Protein AF-A0A497MDD7-F1 (afdb_monomer_lite)

Sequence (106 aa):
PINSVYYPMAPRSPFSYWVGLKAAKKTDYTGEMEKLEDVMAPIMNEKDEKKRFEAGKKAAIYCTEHGLVIPLYQRVQPIILHKNLEYKPWPQGWTRVKDMRWIGPK

Foldseek 3Di:
DPDDPDPCPDDPDDCPDVVVCVVVVNPCPQVCVVVLCVLQVCLVPPPDPVSNVVSVVSSVVVCCVSVVDDDDDDDDDDDDDDPQKDFDDDPVPDPDTPDIDGNDDD

pLDDT: mean 75.47, std 18.57, range [30.47, 93.88]

Structure (mmCIF, N/CA/C/O backbone):
data_AF-A0A497MDD7-F1
#
_entry.id   AF-A0A497MDD7-F1
#
loop_
_atom_site.group_PDB
_atom_site.id
_atom_site.type_symbol
_atom_site.label_atom_id
_atom_site.label_alt_id
_atom_site.label_comp_id
_atom_site.label_asym_id
_atom_site.label_entity_id
_atom_site.label_seq_id
_atom_site.pdbx_PDB_ins_code
_atom_site.Cartn_x
_atom_site.Cartn_y
_atom_site.Cartn_z
_atom_site.occupancy
_atom_site.B_iso_or_equiv
_atom_site.auth_seq_id
_atom_site.auth_comp_id
_atom_site.auth_asym_id
_atom_site.auth_atom_id
_atom_site.pdbx_PDB_model_num
ATOM 1 N N . PRO A 1 1 ? -13.256 -15.779 -17.590 1.00 32.19 1 PRO A N 1
ATOM 2 C CA . PRO A 1 1 ? -14.450 -15.363 -16.812 1.00 32.19 1 PRO A CA 1
ATOM 3 C C . PRO A 1 1 ? -14.032 -14.589 -15.555 1.00 32.19 1 PRO A C 1
ATOM 5 O O . PRO A 1 1 ? -13.192 -15.065 -14.802 1.00 32.19 1 PRO A O 1
ATOM 8 N N . ILE A 1 2 ? -14.583 -13.388 -15.370 1.00 31.53 2 ILE A N 1
ATOM 9 C CA . ILE A 1 2 ? -14.107 -12.343 -14.443 1.00 31.53 2 ILE A CA 1
ATOM 10 C C . ILE A 1 2 ? -14.487 -12.567 -12.959 1.00 31.53 2 ILE A C 1
ATOM 12 O O . ILE A 1 2 ? -14.325 -11.678 -12.136 1.00 31.53 2 ILE A O 1
ATOM 16 N N . ASN A 1 3 ? -14.924 -13.772 -12.574 1.00 30.47 3 ASN A N 1
ATOM 17 C CA . ASN A 1 3 ? -15.468 -14.040 -11.237 1.00 30.47 3 ASN A CA 1
ATOM 18 C C . ASN A 1 3 ? -14.758 -15.186 -10.502 1.00 30.47 3 ASN A C 1
ATOM 20 O O . ASN A 1 3 ? -15.337 -16.246 -10.281 1.00 30.47 3 ASN A O 1
ATOM 24 N N . SER A 1 4 ? -13.532 -14.957 -10.036 1.00 32.34 4 SER A N 1
ATOM 25 C CA . SER A 1 4 ? -13.011 -15.731 -8.905 1.00 32.34 4 SER A CA 1
ATOM 26 C C . SER A 1 4 ? -12.220 -14.829 -7.967 1.00 32.34 4 SER A C 1
ATOM 28 O O . SER A 1 4 ? -11.024 -14.608 -8.146 1.00 32.34 4 SER A O 1
ATOM 30 N N . VAL A 1 5 ? -12.897 -14.328 -6.933 1.00 34.66 5 VAL A N 1
ATOM 31 C CA . VAL A 1 5 ? -12.246 -13.819 -5.721 1.00 34.66 5 VAL A CA 1
ATOM 32 C C . VAL A 1 5 ? -11.696 -15.042 -4.983 1.00 34.66 5 VAL A C 1
ATOM 34 O O . VA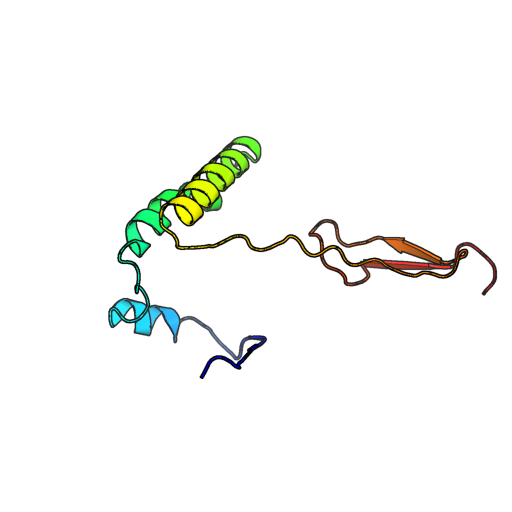L A 1 5 ? -12.318 -15.571 -4.066 1.00 34.66 5 VAL A O 1
ATOM 37 N N . TYR A 1 6 ? -10.571 -15.575 -5.458 1.00 35.59 6 TYR A N 1
ATOM 38 C CA . TYR A 1 6 ? -9.912 -16.704 -4.815 1.00 35.59 6 TYR A CA 1
ATOM 39 C C . TYR A 1 6 ? -9.101 -16.156 -3.644 1.00 35.59 6 TYR A C 1
ATOM 41 O O . TYR A 1 6 ? -8.071 -15.522 -3.845 1.00 35.59 6 TYR A O 1
ATOM 49 N N . TYR A 1 7 ? -9.591 -16.366 -2.423 1.00 35.41 7 TYR A N 1
ATOM 50 C CA . TYR A 1 7 ? -8.799 -16.237 -1.201 1.00 35.41 7 TYR A CA 1
ATOM 51 C C . TYR A 1 7 ? -7.751 -17.363 -1.228 1.00 35.41 7 TYR A C 1
ATOM 53 O O . TYR A 1 7 ? -8.114 -18.518 -0.991 1.00 35.41 7 TYR A O 1
ATOM 61 N N . PRO A 1 8 ? -6.463 -17.101 -1.518 1.00 37.72 8 PRO A N 1
ATOM 62 C CA . PRO A 1 8 ? -5.463 -18.148 -1.537 1.00 37.72 8 PRO A CA 1
ATOM 63 C C . PRO A 1 8 ? -4.983 -18.342 -0.099 1.00 37.72 8 PRO A C 1
ATOM 65 O O . PRO A 1 8 ? -3.932 -17.853 0.306 1.00 37.72 8 PRO A O 1
ATOM 68 N N . MET A 1 9 ? -5.777 -19.049 0.705 1.00 33.41 9 MET A N 1
ATOM 69 C CA . MET A 1 9 ? -5.229 -19.753 1.861 1.00 33.41 9 MET A CA 1
ATOM 70 C C . MET A 1 9 ? -4.418 -20.917 1.290 1.00 33.41 9 MET A C 1
ATOM 72 O O . MET A 1 9 ? -4.970 -21.933 0.877 1.00 33.41 9 MET A O 1
ATOM 76 N N . ALA A 1 10 ? -3.118 -20.673 1.132 1.00 44.22 10 ALA A N 1
ATOM 77 C CA . ALA A 1 10 ? -2.166 -21.536 0.445 1.00 44.22 10 ALA A CA 1
ATOM 78 C C . ALA A 1 10 ? -2.279 -23.024 0.846 1.00 44.22 10 ALA A C 1
ATOM 80 O O . ALA A 1 10 ? -2.247 -23.326 2.042 1.00 44.22 10 ALA A O 1
ATOM 81 N N . PRO A 1 11 ? -2.315 -23.972 -0.115 1.00 40.72 11 PRO A N 1
ATOM 82 C CA . PRO A 1 11 ? -1.962 -25.358 0.148 1.00 40.72 11 PRO A CA 1
ATOM 83 C C . PRO A 1 11 ? -0.445 -25.600 0.001 1.00 40.72 11 PRO A C 1
ATOM 85 O O . PRO A 1 11 ? 0.301 -24.785 -0.538 1.00 40.72 11 PRO A O 1
ATOM 88 N N . ARG A 1 12 ? -0.009 -26.730 0.572 1.00 41.03 12 ARG A N 1
ATOM 89 C CA . ARG A 1 12 ? 1.364 -27.102 0.963 1.00 41.03 12 ARG A CA 1
ATOM 90 C C . ARG A 1 12 ? 2.435 -26.916 -0.134 1.00 41.03 12 ARG A C 1
ATOM 92 O O . ARG A 1 12 ? 2.411 -27.592 -1.151 1.00 41.03 12 ARG A O 1
ATOM 99 N N . SER A 1 13 ? 3.425 -26.087 0.206 1.00 43.34 13 SER A N 1
ATOM 100 C CA . SER A 1 13 ? 4.694 -25.752 -0.468 1.00 43.34 13 SER A CA 1
ATOM 101 C C . SER A 1 13 ? 4.618 -25.089 -1.863 1.00 43.34 13 SER A C 1
ATOM 103 O O . SER A 1 13 ? 4.215 -25.726 -2.833 1.00 43.34 13 SER A O 1
ATOM 105 N N . PRO A 1 14 ? 5.058 -23.822 -2.011 1.00 44.03 14 PRO A N 1
ATOM 106 C CA . PRO A 1 14 ? 4.505 -22.877 -2.981 1.00 44.03 14 PRO A CA 1
ATOM 107 C C . PRO A 1 14 ? 5.490 -22.459 -4.097 1.00 44.03 14 PRO A C 1
ATOM 109 O O . PRO A 1 14 ? 5.241 -21.482 -4.798 1.00 44.03 14 PRO A O 1
ATOM 112 N N . PHE A 1 15 ? 6.599 -23.180 -4.306 1.00 43.09 15 PHE A N 1
ATOM 113 C CA . PHE A 1 15 ? 7.593 -22.874 -5.356 1.00 43.09 15 PHE A CA 1
ATOM 114 C C . PHE A 1 15 ? 7.108 -23.172 -6.798 1.00 43.09 15 PHE A C 1
ATOM 116 O O . PHE A 1 15 ? 7.869 -23.023 -7.748 1.00 43.09 15 PHE A O 1
ATOM 123 N N . SER A 1 16 ? 5.865 -23.627 -6.987 1.00 51.69 16 SER A N 1
ATOM 124 C CA . SER A 1 16 ? 5.474 -24.510 -8.099 1.00 51.69 16 SER A CA 1
ATOM 125 C C . SER A 1 16 ? 4.526 -23.932 -9.156 1.00 51.69 16 SER A C 1
ATOM 127 O O . SER A 1 16 ? 4.423 -24.518 -10.228 1.00 51.69 16 SER A O 1
ATOM 129 N N . TYR A 1 17 ? 3.855 -22.797 -8.933 1.00 50.81 17 TYR A N 1
ATOM 130 C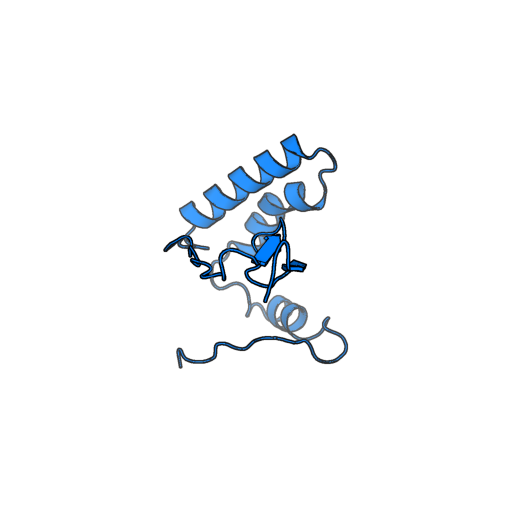 CA . TYR A 1 17 ? 2.946 -22.232 -9.951 1.00 50.81 17 TYR A CA 1
ATOM 131 C C . TYR A 1 17 ? 3.565 -21.039 -10.686 1.00 50.81 17 TYR A C 1
ATOM 133 O O . TYR A 1 17 ? 3.725 -21.057 -11.904 1.00 50.81 17 TYR A O 1
ATOM 141 N N . TRP A 1 18 ? 4.000 -20.020 -9.944 1.00 49.56 18 TRP A N 1
ATOM 142 C CA . TRP A 1 18 ? 4.515 -18.777 -10.526 1.00 49.56 18 TRP A CA 1
ATOM 143 C C . TRP A 1 18 ? 5.903 -18.923 -11.154 1.00 49.56 18 TRP A C 1
ATOM 145 O O . TRP A 1 18 ? 6.160 -18.321 -12.190 1.00 49.56 18 TRP A O 1
ATOM 155 N N . VAL A 1 19 ? 6.771 -19.774 -10.594 1.00 56.34 19 VAL A N 1
ATOM 156 C CA . VAL A 1 19 ? 8.097 -20.069 -11.171 1.00 56.34 19 VAL A CA 1
ATOM 157 C C . VAL A 1 19 ? 7.958 -20.805 -12.506 1.00 56.34 19 VAL A C 1
ATOM 159 O O . VAL A 1 19 ? 8.604 -20.431 -13.482 1.00 56.34 19 VAL A O 1
ATOM 162 N N . GLY A 1 20 ? 7.071 -21.804 -12.579 1.00 59.72 20 GLY A N 1
ATOM 163 C CA . GLY A 1 20 ? 6.796 -22.542 -13.8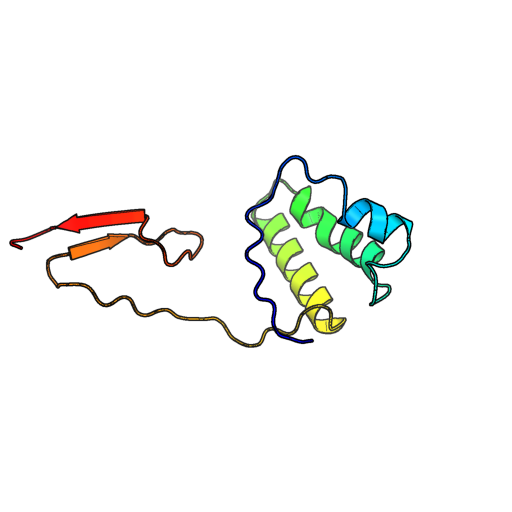16 1.00 59.72 20 GLY A CA 1
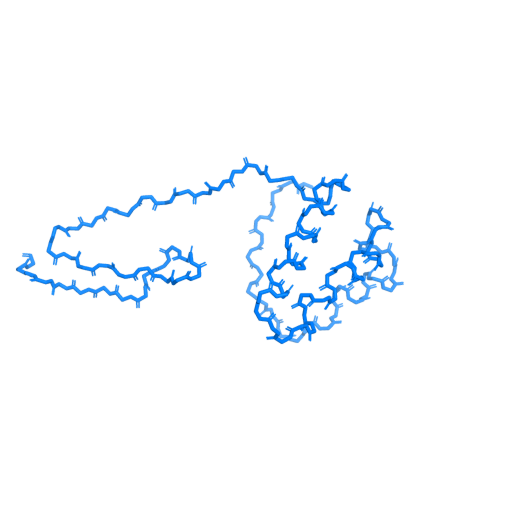ATOM 164 C C . GLY A 1 20 ? 6.171 -21.658 -14.896 1.00 59.72 20 GLY A C 1
ATOM 165 O O . GLY A 1 20 ? 6.553 -21.736 -16.062 1.00 59.72 20 GLY A O 1
ATOM 166 N N . LEU A 1 21 ? 5.263 -20.757 -14.512 1.00 62.00 21 LEU A N 1
ATOM 167 C CA . LEU A 1 21 ? 4.697 -19.788 -15.444 1.00 62.00 21 LEU A CA 1
ATOM 168 C C . LEU A 1 21 ? 5.721 -18.721 -15.881 1.00 62.00 21 LEU A C 1
ATOM 170 O O . LEU A 1 21 ? 5.703 -18.353 -17.055 1.00 62.00 21 LEU A O 1
ATOM 174 N N . LYS A 1 22 ? 6.635 -18.265 -15.005 1.00 64.75 22 LYS A N 1
ATOM 175 C CA . LYS A 1 22 ? 7.742 -17.355 -15.374 1.00 64.75 22 LYS A CA 1
ATOM 176 C C . LYS A 1 22 ? 8.684 -18.031 -16.372 1.00 64.75 22 LYS A C 1
ATOM 178 O O . LYS A 1 22 ? 8.951 -17.470 -17.430 1.00 64.75 22 LYS A O 1
ATOM 183 N N . ALA A 1 23 ? 9.100 -19.272 -16.100 1.00 67.38 23 ALA A N 1
ATOM 184 C CA . ALA A 1 23 ? 9.929 -20.068 -17.012 1.00 67.38 23 ALA A CA 1
ATOM 185 C C . ALA A 1 23 ? 9.253 -20.300 -18.377 1.00 67.38 23 ALA A C 1
ATOM 187 O O . ALA A 1 23 ? 9.915 -20.303 -19.411 1.00 67.38 23 ALA A O 1
ATOM 188 N N . ALA A 1 24 ? 7.925 -20.435 -18.395 1.00 68.88 24 ALA A N 1
ATOM 189 C CA . ALA A 1 24 ? 7.139 -20.564 -19.617 1.00 68.88 24 ALA A CA 1
ATOM 190 C C . ALA A 1 24 ? 6.807 -19.221 -20.304 1.00 68.88 24 ALA A C 1
ATOM 192 O O . ALA A 1 24 ? 6.084 -19.237 -21.299 1.00 68.88 24 ALA A O 1
ATOM 193 N N . LYS A 1 25 ? 7.283 -18.075 -19.784 1.00 66.75 25 LYS A N 1
ATOM 194 C CA . LYS A 1 25 ? 6.929 -16.712 -20.235 1.00 66.75 25 LYS A CA 1
ATOM 195 C C . LYS A 1 25 ? 5.414 -16.439 -20.256 1.00 66.75 25 LYS A C 1
ATOM 197 O O . LYS A 1 25 ? 4.904 -15.767 -21.144 1.00 66.75 25 LYS A O 1
ATOM 202 N N . LYS A 1 26 ? 4.677 -16.980 -19.282 1.00 66.06 26 LYS A N 1
ATOM 203 C CA . LYS A 1 26 ? 3.206 -16.880 -19.164 1.00 66.06 26 LYS A CA 1
ATOM 204 C C . LYS A 1 26 ? 2.727 -15.995 -18.007 1.00 66.06 26 LYS A C 1
ATOM 206 O O . LYS A 1 26 ? 1.528 -15.944 -17.740 1.00 66.06 26 LYS A O 1
ATOM 211 N N . THR A 1 27 ? 3.635 -15.345 -17.281 1.00 67.25 27 THR A N 1
ATOM 212 C CA . THR A 1 27 ? 3.293 -14.424 -16.177 1.00 67.25 27 THR A CA 1
ATOM 213 C C . THR A 1 27 ? 3.445 -12.958 -16.530 1.00 67.25 27 THR A C 1
ATOM 215 O O . THR A 1 27 ? 2.806 -12.131 -15.888 1.00 67.25 27 THR A O 1
ATOM 218 N N . ASP A 1 28 ? 4.303 -12.634 -17.497 1.00 70.19 28 ASP A N 1
ATOM 219 C CA . ASP A 1 28 ? 4.601 -11.254 -17.858 1.00 70.19 28 ASP A CA 1
ATOM 220 C C . ASP A 1 28 ? 3.795 -10.839 -19.091 1.00 70.19 28 ASP A C 1
ATOM 222 O O . ASP A 1 28 ? 4.192 -11.071 -20.230 1.00 70.19 28 ASP A O 1
ATOM 226 N N . TYR A 1 29 ? 2.618 -10.272 -18.838 1.00 72.44 29 TYR A N 1
ATOM 227 C CA . TYR A 1 29 ? 1.729 -9.750 -19.877 1.00 72.44 29 TYR A CA 1
ATOM 228 C C . TYR A 1 29 ? 2.058 -8.299 -20.258 1.00 72.44 29 TYR A C 1
ATOM 230 O O . TYR A 1 29 ? 1.468 -7.782 -21.204 1.00 72.44 29 TYR A O 1
ATOM 238 N N . THR A 1 30 ? 2.957 -7.638 -19.520 1.00 76.81 30 THR A N 1
ATOM 239 C CA . THR A 1 30 ? 3.281 -6.214 -19.691 1.00 76.81 30 THR A CA 1
ATOM 240 C C . THR A 1 30 ? 4.677 -5.994 -20.267 1.00 76.81 30 THR A C 1
ATOM 242 O O . THR A 1 30 ? 4.936 -4.933 -20.824 1.00 76.81 30 THR A O 1
ATOM 245 N N . GLY A 1 31 ? 5.567 -6.986 -20.173 1.00 83.44 31 GLY A N 1
ATOM 246 C CA . GLY A 1 31 ? 6.973 -6.875 -20.564 1.00 83.44 31 GLY A CA 1
ATOM 247 C C . GLY A 1 31 ? 7.814 -6.051 -19.583 1.00 83.44 31 GLY A C 1
ATOM 248 O O . GLY A 1 31 ? 8.964 -5.737 -19.879 1.00 83.44 31 GLY A O 1
ATOM 249 N N . GLU A 1 32 ? 7.245 -5.668 -18.436 1.00 85.31 32 GLU A N 1
ATOM 250 C CA . GLU A 1 32 ? 7.892 -4.801 -17.444 1.00 85.31 32 GLU A CA 1
ATOM 251 C C . GLU A 1 32 ? 8.374 -5.587 -16.216 1.00 85.31 32 GLU A C 1
ATOM 253 O O . GLU A 1 32 ? 8.845 -4.978 -15.260 1.00 85.31 32 GLU A O 1
ATOM 258 N N . MET A 1 33 ? 8.271 -6.926 -16.200 1.00 82.19 33 MET A N 1
ATOM 259 C CA . MET A 1 33 ? 8.588 -7.731 -15.011 1.00 82.19 33 MET A CA 1
ATOM 260 C C . MET A 1 33 ? 10.025 -7.517 -14.513 1.00 82.19 33 MET A C 1
ATOM 262 O O . MET A 1 33 ? 10.217 -7.326 -13.316 1.00 82.19 33 MET A O 1
ATOM 266 N N . GLU A 1 34 ? 11.021 -7.512 -15.402 1.00 86.31 34 GLU A N 1
ATOM 267 C CA . GLU A 1 34 ? 12.432 -7.322 -15.022 1.00 86.31 34 GLU A CA 1
ATOM 268 C C . GLU A 1 34 ? 12.687 -5.913 -14.470 1.00 86.31 34 GLU A C 1
ATOM 270 O O . GLU A 1 34 ? 13.242 -5.756 -13.384 1.00 86.31 34 GLU A O 1
ATOM 275 N N . LYS A 1 35 ? 12.194 -4.874 -15.156 1.00 89.25 35 LYS A N 1
ATOM 276 C CA . LYS A 1 35 ? 12.331 -3.491 -14.675 1.00 89.25 35 LYS A CA 1
ATOM 277 C C 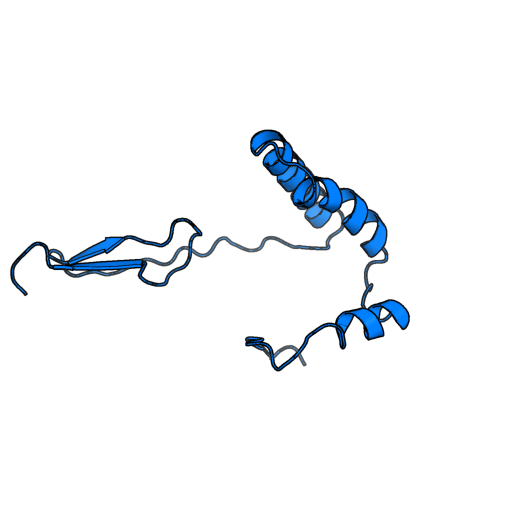. LYS A 1 35 ? 11.584 -3.263 -13.367 1.00 89.25 35 LYS A C 1
ATOM 279 O O . LYS A 1 35 ? 12.053 -2.522 -12.509 1.00 89.25 35 LYS A O 1
ATOM 284 N N . LEU A 1 36 ? 10.424 -3.893 -13.198 1.00 85.81 36 LEU A N 1
ATOM 285 C CA . LEU A 1 36 ? 9.674 -3.822 -11.954 1.00 85.81 36 LEU A CA 1
ATOM 286 C C . LEU A 1 36 ? 10.439 -4.502 -10.813 1.00 85.81 36 LEU A C 1
ATOM 288 O O . LEU A 1 36 ? 10.448 -3.967 -9.706 1.00 85.81 36 LEU A O 1
ATOM 292 N N . GLU A 1 37 ? 11.093 -5.642 -11.063 1.00 88.06 37 GLU A N 1
ATOM 293 C CA . GLU A 1 37 ? 11.985 -6.287 -10.089 1.00 88.06 37 GLU A CA 1
ATOM 294 C C . GLU A 1 37 ? 13.103 -5.325 -9.652 1.00 88.06 37 GLU A C 1
ATOM 296 O O . GLU A 1 37 ? 13.296 -5.140 -8.448 1.00 88.06 37 GLU A O 1
ATOM 301 N N . ASP A 1 38 ? 13.746 -4.625 -10.591 1.00 92.56 38 ASP A N 1
ATOM 302 C CA . ASP A 1 38 ? 14.787 -3.631 -10.294 1.00 92.56 38 ASP A CA 1
ATOM 303 C C . ASP A 1 38 ? 14.258 -2.438 -9.484 1.00 92.56 38 ASP A C 1
ATOM 305 O O . ASP A 1 38 ? 14.871 -2.016 -8.500 1.00 92.56 38 ASP A O 1
ATOM 309 N N . VAL A 1 39 ? 13.094 -1.901 -9.859 1.00 91.75 39 VAL A N 1
ATOM 310 C CA . VAL A 1 39 ? 12.457 -0.765 -9.171 1.00 91.75 39 VAL A CA 1
ATOM 311 C C . VAL A 1 39 ? 11.995 -1.146 -7.759 1.00 91.75 39 VAL A C 1
ATOM 313 O O . VAL A 1 39 ? 12.051 -0.322 -6.843 1.00 91.75 39 VAL A O 1
ATOM 316 N N . MET A 1 40 ? 11.560 -2.391 -7.557 1.00 87.81 40 MET A N 1
ATOM 317 C CA . MET A 1 40 ? 11.095 -2.905 -6.265 1.00 87.81 40 MET A CA 1
ATOM 318 C C . MET A 1 40 ? 12.239 -3.387 -5.363 1.00 87.81 40 MET A C 1
ATOM 320 O O . MET A 1 40 ? 12.074 -3.407 -4.141 1.00 87.81 40 MET A O 1
ATOM 324 N N . ALA A 1 41 ? 13.398 -3.757 -5.917 1.00 90.81 41 ALA A N 1
ATOM 325 C CA . ALA A 1 41 ? 14.525 -4.309 -5.162 1.00 90.81 41 ALA A CA 1
ATOM 326 C C . ALA A 1 41 ? 14.964 -3.449 -3.956 1.00 90.81 41 ALA A C 1
ATOM 328 O O . ALA A 1 41 ? 15.185 -4.018 -2.879 1.00 90.81 41 ALA A O 1
ATOM 329 N N . PRO A 1 42 ? 15.032 -2.102 -4.041 1.00 89.62 42 PRO A N 1
ATOM 330 C CA . PRO A 1 42 ? 15.374 -1.271 -2.891 1.00 89.62 42 PRO A CA 1
ATOM 331 C C . PRO A 1 42 ? 14.358 -1.374 -1.747 1.00 89.62 42 PRO A C 1
ATOM 333 O O . PRO A 1 42 ? 14.730 -1.207 -0.595 1.00 89.62 42 PRO A O 1
ATOM 336 N N . ILE A 1 43 ? 13.090 -1.705 -2.013 1.00 89.12 43 ILE A N 1
ATOM 337 C CA . ILE A 1 43 ? 12.078 -1.869 -0.957 1.00 89.12 43 ILE A CA 1
ATOM 338 C C . ILE A 1 43 ? 12.385 -3.101 -0.096 1.00 89.12 43 ILE A C 1
ATOM 340 O O . ILE A 1 43 ? 12.193 -3.074 1.119 1.00 89.12 43 ILE A O 1
ATOM 344 N N . MET A 1 44 ? 12.864 -4.178 -0.722 1.00 84.88 44 MET A N 1
ATOM 345 C CA . MET A 1 44 ? 13.150 -5.446 -0.043 1.00 84.88 44 MET A CA 1
ATOM 346 C C . MET A 1 44 ? 14.517 -5.450 0.645 1.00 84.88 44 MET A C 1
ATOM 348 O O . MET A 1 44 ? 14.672 -6.072 1.695 1.00 84.88 44 MET A O 1
ATOM 352 N N . ASN A 1 45 ? 15.497 -4.757 0.062 1.00 88.38 45 ASN A N 1
ATOM 353 C CA . ASN A 1 45 ? 16.893 -4.827 0.493 1.00 88.38 45 ASN A CA 1
ATOM 354 C C . ASN A 1 45 ? 17.324 -3.663 1.402 1.00 88.38 45 ASN A C 1
ATOM 356 O O . ASN A 1 45 ? 18.313 -3.795 2.126 1.00 88.38 45 ASN A O 1
ATOM 360 N N . GLU A 1 46 ? 16.610 -2.532 1.391 1.00 89.69 46 GLU A N 1
ATOM 361 C CA . GLU A 1 46 ? 16.941 -1.369 2.221 1.00 89.69 46 GLU A CA 1
ATOM 362 C C . GLU A 1 46 ? 16.521 -1.576 3.685 1.00 89.69 46 GLU A C 1
ATOM 364 O O . GLU A 1 46 ? 15.387 -1.961 3.996 1.00 89.69 46 GLU A O 1
ATOM 369 N N . LYS A 1 47 ? 17.452 -1.291 4.602 1.00 91.12 47 LYS A N 1
ATOM 370 C CA . LYS A 1 47 ? 17.239 -1.417 6.052 1.00 91.12 47 LYS A CA 1
ATOM 371 C C . LYS A 1 47 ? 16.730 -0.119 6.665 1.00 91.12 47 LYS A C 1
ATOM 373 O O . LYS A 1 47 ? 16.009 -0.170 7.660 1.00 91.12 47 LYS A O 1
ATOM 378 N N . ASP A 1 48 ? 17.104 1.022 6.089 1.00 91.06 48 ASP A N 1
ATOM 379 C CA . ASP A 1 48 ? 16.631 2.323 6.549 1.00 91.06 48 ASP A CA 1
ATOM 380 C C . ASP A 1 48 ? 15.161 2.529 6.166 1.00 91.06 48 ASP A C 1
ATOM 382 O O . ASP A 1 48 ? 14.778 2.475 4.997 1.00 91.06 48 ASP A O 1
ATOM 386 N N . GLU A 1 49 ? 14.315 2.775 7.165 1.00 89.69 49 GLU A N 1
ATOM 387 C CA . GLU A 1 49 ? 12.874 2.887 6.955 1.00 89.69 49 GLU A CA 1
ATOM 388 C C . GLU A 1 49 ? 12.498 4.061 6.045 1.00 89.69 49 GLU A C 1
ATOM 390 O O . GLU A 1 49 ? 11.616 3.911 5.197 1.00 89.69 49 GLU A O 1
ATOM 395 N N . LYS A 1 50 ? 13.172 5.211 6.175 1.00 91.88 50 LYS A N 1
ATOM 396 C CA . LYS A 1 50 ? 12.861 6.400 5.373 1.00 91.88 50 LYS A CA 1
ATOM 397 C C . LYS A 1 50 ? 13.221 6.163 3.913 1.00 91.88 50 LYS A C 1
ATOM 399 O O . LYS A 1 50 ? 12.390 6.402 3.039 1.00 91.88 50 LYS A O 1
ATOM 404 N N . LYS A 1 51 ? 14.410 5.617 3.649 1.00 89.69 51 LYS A N 1
ATOM 405 C CA . LYS A 1 51 ? 14.846 5.273 2.288 1.00 89.69 51 LYS A CA 1
ATOM 406 C C . LYS A 1 51 ? 13.972 4.188 1.667 1.00 89.69 51 LYS A C 1
ATOM 408 O O . LYS A 1 51 ? 13.582 4.305 0.507 1.00 89.69 51 LYS A O 1
ATOM 413 N N . ARG A 1 52 ? 13.591 3.171 2.445 1.00 93.00 52 ARG A N 1
ATOM 414 C CA . ARG A 1 52 ? 12.670 2.118 2.000 1.00 93.00 52 ARG A CA 1
ATOM 415 C C . ARG A 1 52 ? 11.293 2.680 1.647 1.00 93.00 52 ARG A C 1
ATOM 417 O O . ARG A 1 52 ? 10.700 2.280 0.648 1.00 93.00 52 ARG A O 1
ATOM 424 N N . PHE A 1 53 ? 10.788 3.629 2.435 1.00 91.31 53 PHE A N 1
ATOM 425 C CA . PHE A 1 53 ? 9.521 4.305 2.162 1.00 91.31 53 PHE A CA 1
ATOM 426 C C . PHE A 1 53 ? 9.586 5.174 0.897 1.00 91.31 53 PHE A C 1
ATOM 428 O O . PHE A 1 53 ? 8.665 5.146 0.079 1.00 91.31 53 PHE A O 1
ATOM 435 N N . GLU A 1 54 ? 10.681 5.907 0.689 1.00 93.38 54 GLU A N 1
ATOM 436 C CA . GLU A 1 54 ? 10.908 6.672 -0.543 1.00 93.38 54 GLU A CA 1
ATOM 437 C C . GLU A 1 54 ? 11.025 5.772 -1.778 1.00 93.38 54 GLU A C 1
ATOM 439 O O . GLU A 1 54 ? 10.437 6.080 -2.815 1.00 93.38 54 GLU A O 1
ATOM 444 N N . ALA A 1 55 ? 11.714 4.634 -1.667 1.00 92.12 55 ALA A N 1
ATOM 445 C CA . ALA A 1 55 ? 11.740 3.617 -2.714 1.00 92.12 55 ALA A CA 1
ATOM 446 C C . ALA A 1 55 ? 10.333 3.080 -3.017 1.00 92.12 55 ALA A C 1
ATOM 448 O O . ALA A 1 55 ? 9.944 2.989 -4.179 1.00 92.12 55 ALA A O 1
ATOM 449 N N . GLY A 1 56 ? 9.533 2.819 -1.977 1.00 93.00 56 GLY A N 1
ATOM 450 C CA . GLY A 1 56 ? 8.135 2.412 -2.112 1.00 93.00 56 GLY A CA 1
ATOM 451 C C . GLY A 1 56 ? 7.293 3.418 -2.895 1.00 93.00 56 GLY A C 1
ATOM 452 O O . GLY A 1 56 ? 6.527 3.029 -3.775 1.00 93.00 56 GLY A O 1
ATOM 453 N N . LYS A 1 57 ? 7.477 4.720 -2.640 1.00 92.81 57 LYS A N 1
ATOM 454 C CA . LYS A 1 57 ? 6.812 5.781 -3.413 1.00 92.81 57 LYS A CA 1
ATOM 455 C C . LYS A 1 57 ? 7.215 5.759 -4.884 1.00 92.81 57 LYS A C 1
ATOM 457 O O . LYS A 1 57 ? 6.342 5.844 -5.742 1.00 92.81 57 LYS A O 1
ATOM 462 N N . LYS A 1 58 ? 8.512 5.629 -5.179 1.00 93.88 58 LYS A N 1
ATOM 463 C CA . LYS A 1 58 ? 9.014 5.565 -6.562 1.00 93.88 58 LYS A CA 1
ATOM 464 C C . LYS A 1 58 ? 8.437 4.367 -7.312 1.00 93.88 58 LYS A C 1
ATOM 466 O O . LYS A 1 58 ? 7.978 4.524 -8.436 1.00 93.88 58 LYS A O 1
ATOM 471 N N . ALA A 1 59 ? 8.386 3.205 -6.669 1.00 92.56 59 ALA A N 1
ATOM 472 C CA . ALA A 1 59 ? 7.788 2.021 -7.267 1.00 92.56 59 ALA A CA 1
ATOM 473 C C . ALA A 1 59 ? 6.280 2.170 -7.502 1.00 92.56 59 ALA A C 1
ATOM 475 O O . ALA A 1 59 ? 5.786 1.791 -8.558 1.00 92.56 59 ALA A O 1
ATOM 476 N N . ALA A 1 60 ? 5.544 2.768 -6.560 1.00 91.31 60 ALA A N 1
ATOM 477 C CA . ALA A 1 60 ? 4.118 3.036 -6.743 1.00 91.31 60 ALA A CA 1
ATOM 478 C C . ALA A 1 60 ? 3.848 3.986 -7.924 1.00 91.31 60 ALA A C 1
ATOM 480 O O . ALA A 1 60 ? 2.914 3.750 -8.694 1.00 91.31 60 ALA A O 1
ATOM 481 N N . ILE A 1 61 ? 4.679 5.024 -8.091 1.00 92.00 61 ILE A N 1
ATOM 482 C CA . ILE A 1 61 ? 4.622 5.933 -9.245 1.00 92.00 61 ILE A CA 1
ATOM 483 C C . ILE A 1 61 ? 4.870 5.147 -10.536 1.00 92.00 61 ILE A C 1
ATOM 485 O O . ILE A 1 61 ? 4.012 5.160 -11.413 1.00 92.00 61 ILE A O 1
ATOM 489 N N . TYR A 1 62 ? 5.957 4.374 -10.601 1.00 92.81 62 TYR A N 1
ATOM 490 C CA . TYR A 1 62 ? 6.295 3.547 -11.762 1.00 92.81 62 TYR A CA 1
ATOM 491 C C . TYR A 1 62 ? 5.161 2.583 -12.149 1.00 92.81 62 TYR A C 1
ATOM 493 O O . TYR A 1 62 ? 4.740 2.540 -13.302 1.00 92.81 62 TYR A O 1
ATOM 501 N N . CYS A 1 63 ? 4.589 1.862 -11.178 1.00 90.00 63 CYS A N 1
ATOM 502 C CA . CYS A 1 63 ? 3.450 0.972 -11.412 1.00 90.00 63 CYS A CA 1
ATOM 503 C C . CYS A 1 63 ? 2.229 1.697 -11.990 1.00 90.00 63 CYS A C 1
ATOM 505 O O . CYS A 1 63 ? 1.490 1.108 -12.776 1.00 90.00 63 CYS A O 1
ATOM 507 N N . THR A 1 64 ? 2.003 2.948 -11.585 1.00 90.44 64 THR A N 1
ATOM 508 C CA . THR A 1 64 ? 0.871 3.752 -12.059 1.00 90.44 64 THR A CA 1
ATOM 509 C C . THR A 1 64 ? 1.132 4.276 -13.473 1.00 90.44 64 THR A C 1
ATOM 511 O O . THR A 1 64 ? 0.265 4.161 -14.334 1.00 90.44 64 THR A O 1
ATOM 514 N N . GLU A 1 65 ? 2.334 4.793 -13.738 1.00 91.62 65 GLU A N 1
ATOM 515 C CA . GLU A 1 65 ? 2.737 5.332 -15.046 1.00 91.62 65 GLU A CA 1
ATOM 516 C C . GLU A 1 65 ? 2.790 4.254 -16.136 1.00 91.62 65 GLU A C 1
ATOM 518 O O . GLU A 1 65 ? 2.408 4.510 -17.276 1.00 91.62 65 GLU A O 1
ATOM 523 N N . HIS A 1 66 ? 3.188 3.031 -15.780 1.00 89.56 66 HIS A N 1
ATOM 524 C CA . HIS A 1 66 ? 3.235 1.885 -16.693 1.00 89.56 66 HIS A CA 1
ATOM 525 C C . HIS A 1 66 ? 1.931 1.064 -16.718 1.00 89.56 66 HIS A C 1
ATOM 527 O O . HIS A 1 66 ? 1.889 -0.015 -17.306 1.00 89.56 66 HIS A O 1
ATOM 533 N N . GLY A 1 67 ? 0.855 1.537 -16.074 1.00 85.19 67 GLY A N 1
ATOM 534 C CA . GLY A 1 67 ? -0.460 0.882 -16.107 1.00 85.19 67 GLY A CA 1
ATOM 535 C C . GLY A 1 67 ? -0.508 -0.505 -15.452 1.00 85.19 67 GLY A C 1
ATOM 536 O O . GLY A 1 67 ? -1.431 -1.276 -15.707 1.00 85.19 67 GLY A O 1
ATOM 537 N N . LEU A 1 68 ? 0.470 -0.832 -14.603 1.00 85.06 68 LEU A N 1
ATOM 538 C CA . LEU A 1 68 ? 0.550 -2.109 -13.885 1.00 85.06 68 LEU A CA 1
ATOM 539 C C . LEU A 1 68 ? -0.481 -2.178 -12.753 1.00 85.06 68 LEU A C 1
ATOM 541 O O . LEU A 1 68 ? -0.964 -3.253 -12.398 1.00 85.06 68 LEU A O 1
ATOM 545 N N . VAL A 1 69 ? -0.817 -1.019 -12.181 1.00 83.94 69 VAL A N 1
ATOM 546 C CA . VAL A 1 69 ? -1.845 -0.854 -11.152 1.00 83.94 69 VAL A CA 1
ATOM 547 C C . VAL A 1 69 ? -2.624 0.425 -11.432 1.00 83.94 69 VAL A C 1
ATOM 549 O O . VAL A 1 69 ? -2.038 1.470 -11.697 1.00 83.94 69 VAL A O 1
ATOM 552 N N . ILE A 1 70 ? -3.949 0.358 -11.303 1.00 84.56 70 ILE A N 1
ATOM 553 C CA . ILE A 1 70 ? -4.831 1.528 -11.352 1.00 84.56 70 ILE A CA 1
ATOM 554 C C . ILE A 1 70 ? -5.463 1.687 -9.963 1.00 84.56 70 ILE A C 1
ATOM 556 O O . ILE A 1 70 ? -6.334 0.891 -9.597 1.00 84.56 70 ILE A O 1
ATOM 560 N N . PRO A 1 71 ? -5.034 2.670 -9.152 1.00 81.12 71 PRO A N 1
ATOM 561 C CA . PRO A 1 71 ? -5.655 2.939 -7.861 1.00 81.12 71 PRO A CA 1
ATOM 562 C C . PRO A 1 71 ? -7.092 3.429 -8.071 1.00 81.12 71 PRO A C 1
ATOM 564 O O . PRO A 1 71 ? -7.308 4.485 -8.657 1.00 81.12 71 PRO A O 1
ATOM 567 N N . LEU A 1 72 ? -8.083 2.666 -7.603 1.00 87.81 72 LEU A N 1
ATOM 568 C CA . LEU A 1 72 ? -9.497 3.025 -7.782 1.00 87.81 72 LEU A CA 1
ATOM 569 C C . LEU A 1 72 ? -10.038 3.824 -6.597 1.00 87.81 72 LEU A C 1
ATOM 571 O O . LEU A 1 72 ? -10.627 4.886 -6.763 1.00 87.81 72 LEU A O 1
ATOM 575 N N . TYR A 1 73 ? -9.863 3.294 -5.388 1.00 83.00 73 TYR A N 1
ATOM 576 C CA . TYR A 1 73 ? -10.337 3.914 -4.158 1.00 83.00 73 TYR A CA 1
ATOM 577 C C . TYR A 1 73 ? -9.617 3.323 -2.947 1.00 83.00 73 TYR A C 1
ATOM 579 O O . TYR A 1 73 ? -9.145 2.184 -2.966 1.00 83.00 73 TYR A O 1
ATOM 587 N N . GLN A 1 74 ? -9.598 4.082 -1.855 1.00 80.25 74 GLN A N 1
ATOM 588 C CA . GLN A 1 74 ? -9.238 3.571 -0.541 1.00 80.25 74 GLN A CA 1
ATOM 589 C C . GLN A 1 74 ? -10.519 3.250 0.228 1.00 80.25 74 GLN A C 1
ATOM 591 O O . GLN A 1 74 ? -11.344 4.125 0.486 1.00 80.25 74 GLN A O 1
ATOM 596 N N . ARG A 1 75 ? -10.713 1.978 0.587 1.00 78.56 75 ARG A N 1
ATOM 597 C CA . ARG A 1 75 ? -11.886 1.559 1.360 1.00 78.56 75 ARG A CA 1
ATOM 598 C C . ARG A 1 75 ? -11.782 2.070 2.794 1.00 78.56 75 ARG A C 1
ATOM 600 O O . ARG A 1 75 ? -10.867 1.687 3.518 1.00 78.56 75 ARG A O 1
ATOM 607 N N . VAL A 1 76 ? -12.780 2.832 3.222 1.00 79.00 76 VAL A N 1
ATOM 608 C CA . VAL A 1 76 ? -13.009 3.159 4.631 1.00 79.00 76 VAL A CA 1
ATOM 609 C C . VAL A 1 76 ? -14.117 2.249 5.153 1.00 79.00 76 VAL A C 1
ATOM 611 O O . VAL A 1 76 ? -15.176 2.151 4.537 1.00 79.00 76 VAL A O 1
ATOM 614 N N . GLN A 1 77 ? -13.870 1.547 6.260 1.00 77.69 77 GLN A N 1
ATOM 615 C CA . GLN A 1 77 ? -14.873 0.705 6.914 1.00 77.69 77 GLN A CA 1
ATOM 616 C C . GLN A 1 77 ? -15.283 1.364 8.237 1.00 77.69 77 GLN A C 1
ATOM 618 O O . GLN A 1 77 ? -14.482 1.349 9.174 1.00 77.69 77 GLN A O 1
ATOM 623 N N . PRO A 1 78 ? -16.493 1.945 8.341 1.00 82.19 78 PRO A N 1
ATOM 624 C CA . PRO A 1 78 ? -16.990 2.434 9.617 1.00 82.19 78 PRO A CA 1
ATOM 625 C C . PRO A 1 78 ? -17.212 1.251 10.561 1.00 82.19 78 PRO A C 1
ATOM 627 O O . PRO A 1 78 ? -17.679 0.186 10.151 1.00 82.19 78 PRO A O 1
ATOM 630 N N . ILE A 1 79 ? -16.870 1.439 11.832 1.00 80.62 79 ILE A N 1
ATOM 631 C CA . ILE A 1 79 ? -17.050 0.429 12.872 1.00 80.62 79 ILE A CA 1
ATOM 632 C C . ILE A 1 79 ? -18.090 0.971 13.840 1.00 80.62 79 ILE A C 1
ATOM 634 O O . ILE A 1 79 ? -17.867 1.984 14.500 1.00 80.62 79 ILE A O 1
ATOM 638 N N . ILE A 1 80 ? -19.242 0.309 13.885 1.00 85.81 80 ILE A N 1
ATOM 639 C CA . ILE A 1 80 ? -20.333 0.652 14.793 1.00 85.81 80 ILE A CA 1
ATOM 640 C C . ILE A 1 80 ? -20.137 -0.177 16.060 1.00 85.81 80 ILE A C 1
ATOM 642 O O . ILE A 1 80 ? -20.114 -1.406 16.005 1.00 85.81 80 ILE A O 1
ATOM 646 N N . LEU A 1 81 ? -19.955 0.502 17.189 1.00 86.75 81 LEU A N 1
ATOM 647 C CA . LEU A 1 81 ? -19.659 -0.105 18.484 1.00 86.75 81 LEU A CA 1
ATOM 648 C C . LEU A 1 81 ? -20.641 0.412 19.526 1.00 86.75 81 LEU A C 1
ATOM 650 O O . LEU A 1 81 ? -21.116 1.546 19.452 1.00 86.75 81 LEU A O 1
ATOM 654 N N . HIS A 1 82 ? -20.913 -0.414 20.529 1.00 90.12 82 HIS A N 1
ATOM 655 C CA . HIS A 1 82 ? -21.611 0.053 21.715 1.00 90.12 82 HIS A CA 1
ATOM 656 C C . HIS A 1 82 ? -20.743 1.082 22.464 1.00 90.12 82 HIS A C 1
ATOM 658 O O . HIS A 1 82 ? -19.526 0.933 22.529 1.00 90.12 82 HIS A O 1
ATOM 664 N N . LYS A 1 83 ? -21.355 2.104 23.079 1.00 90.25 83 LYS A N 1
ATOM 665 C CA . LYS A 1 83 ? -20.626 3.197 23.760 1.00 90.25 83 LYS A CA 1
ATOM 666 C C . LYS A 1 83 ? -19.703 2.731 24.898 1.00 90.25 83 LYS A C 1
ATOM 668 O O . LYS A 1 83 ? -18.739 3.409 25.221 1.00 90.25 83 LYS A O 1
ATOM 673 N N . ASN A 1 84 ? -20.000 1.571 25.490 1.00 93.25 84 ASN A N 1
ATOM 674 C CA . ASN A 1 84 ? -19.218 0.974 26.580 1.00 93.25 84 ASN A CA 1
ATOM 675 C C . ASN A 1 84 ? -18.178 -0.043 26.076 1.00 93.25 84 ASN A C 1
ATOM 677 O O . ASN A 1 84 ? -17.690 -0.854 26.862 1.00 93.25 84 ASN A O 1
ATOM 681 N N . LEU A 1 85 ? -17.877 -0.040 24.777 1.00 89.81 85 LEU A N 1
ATOM 682 C CA . LEU A 1 85 ? -17.011 -1.004 24.113 1.00 89.81 85 LEU A CA 1
ATOM 683 C C . LEU A 1 85 ? -15.812 -0.269 23.509 1.00 89.81 85 LEU A C 1
ATOM 685 O O . LEU A 1 85 ? -15.952 0.552 22.606 1.00 89.81 85 LEU A O 1
ATOM 689 N N . GLU A 1 86 ? -14.627 -0.569 24.025 1.00 87.75 86 GLU A N 1
ATOM 690 C CA . GLU A 1 86 ? -13.371 -0.040 23.510 1.00 87.75 86 GLU A CA 1
ATOM 691 C C . GLU A 1 86 ? -12.805 -1.015 22.472 1.00 87.75 86 GLU A C 1
ATOM 693 O O . GLU A 1 86 ? -12.658 -2.211 22.735 1.00 87.75 86 GLU A O 1
ATOM 698 N N . TYR A 1 87 ? -12.502 -0.495 21.282 1.00 83.81 87 TYR A N 1
ATOM 699 C CA . TYR A 1 87 ? -11.977 -1.244 20.142 1.00 83.81 87 TYR A CA 1
ATOM 700 C C . TYR A 1 87 ? -10.623 -0.678 19.726 1.00 83.81 87 TYR A C 1
ATOM 702 O O . TYR A 1 87 ? -10.493 0.523 19.483 1.00 83.81 87 TYR A O 1
ATOM 710 N N . LYS A 1 88 ? -9.630 -1.558 19.566 1.00 82.94 88 LYS A N 1
ATOM 711 C CA . LYS A 1 88 ? -8.323 -1.197 19.014 1.00 82.94 88 LYS A CA 1
ATOM 712 C C . LYS A 1 88 ? -8.117 -1.883 17.658 1.00 82.94 88 LYS A C 1
ATOM 714 O O . LYS A 1 88 ? -8.047 -3.117 17.614 1.00 82.94 88 LYS A O 1
ATOM 719 N N . PRO A 1 89 ? -7.995 -1.125 16.551 1.00 77.06 89 PRO A N 1
ATOM 720 C CA . PRO A 1 89 ? -7.690 -1.706 15.250 1.00 77.06 89 PRO A CA 1
ATOM 721 C C . PRO A 1 89 ? -6.250 -2.213 15.185 1.00 77.06 89 PRO A C 1
ATOM 723 O O . PRO A 1 89 ? -5.369 -1.812 15.955 1.00 77.06 89 PRO A O 1
ATOM 726 N N . TRP A 1 90 ? -5.992 -3.081 14.212 1.00 77.50 90 TRP A N 1
ATOM 727 C CA . TRP A 1 90 ? -4.626 -3.409 13.824 1.00 77.50 90 TRP A CA 1
ATOM 728 C C . TRP A 1 90 ? -3.963 -2.202 13.143 1.00 77.50 90 TRP A C 1
ATOM 730 O O . TRP A 1 90 ? -4.566 -1.612 12.244 1.00 77.50 90 TRP A O 1
ATOM 740 N N . PRO A 1 91 ? -2.711 -1.854 13.496 1.00 76.81 91 PRO A N 1
ATOM 741 C CA . PRO A 1 91 ? -2.010 -0.721 12.889 1.00 76.81 91 PRO A CA 1
ATOM 742 C C . PRO A 1 91 ? -1.757 -0.905 11.385 1.00 76.81 91 PRO A C 1
ATOM 744 O O . PRO A 1 91 ? -1.592 0.074 10.672 1.00 76.81 91 PRO A O 1
ATOM 747 N N . GLN A 1 92 ? -1.782 -2.144 10.881 1.00 74.31 92 GLN A N 1
ATOM 748 C CA . GLN A 1 92 ? -1.644 -2.463 9.455 1.00 74.31 92 GLN A CA 1
ATOM 749 C C . GLN A 1 92 ? -2.915 -2.165 8.634 1.00 74.31 92 GLN A C 1
ATOM 751 O O . GLN A 1 92 ? -2.975 -2.518 7.459 1.00 74.31 92 GLN A O 1
ATOM 756 N N . GLY A 1 93 ? -3.961 -1.589 9.240 1.00 65.69 93 GLY A N 1
ATOM 757 C CA . GLY A 1 93 ? -5.218 -1.276 8.551 1.00 65.69 93 GLY A CA 1
ATOM 758 C C . GLY A 1 93 ? -6.127 -2.487 8.325 1.00 65.69 93 GLY A C 1
ATOM 759 O O . GLY A 1 93 ? -7.036 -2.440 7.497 1.00 65.69 93 GLY A O 1
ATOM 760 N N . TRP A 1 94 ? -5.900 -3.587 9.048 1.00 68.44 94 TRP A N 1
ATOM 761 C CA . TRP A 1 94 ? -6.800 -4.736 8.999 1.00 68.44 94 TRP A CA 1
ATOM 762 C C . TRP A 1 94 ? -8.084 -4.402 9.749 1.00 68.44 94 TRP A C 1
ATOM 764 O O . TRP A 1 94 ? -8.053 -3.908 10.872 1.00 68.44 94 TRP A O 1
ATOM 774 N N . THR A 1 95 ? -9.219 -4.745 9.150 1.00 65.44 95 THR A N 1
ATOM 775 C CA . THR A 1 95 ? -10.548 -4.446 9.703 1.00 65.44 95 THR A CA 1
ATOM 776 C C . THR A 1 95 ? -10.986 -5.443 10.778 1.00 65.44 95 THR A C 1
ATOM 778 O O . THR A 1 95 ? -12.061 -5.315 11.358 1.00 65.44 95 THR A O 1
ATOM 781 N N . ARG A 1 96 ? -10.142 -6.439 11.075 1.00 69.31 96 ARG A N 1
ATOM 782 C CA . ARG A 1 96 ? -10.333 -7.357 12.199 1.00 69.31 96 ARG A CA 1
ATOM 783 C C . ARG A 1 96 ? -10.031 -6.648 13.511 1.00 69.31 96 ARG A C 1
ATOM 785 O O . ARG A 1 96 ? -9.238 -5.712 13.570 1.00 69.31 96 ARG A O 1
ATOM 792 N N . VAL A 1 97 ? -10.645 -7.127 14.579 1.00 68.31 97 VAL A N 1
ATOM 793 C CA . VAL A 1 97 ? -10.358 -6.626 15.916 1.00 68.31 97 VAL A CA 1
ATOM 794 C C . VAL A 1 97 ? -9.008 -7.158 16.384 1.00 68.31 97 VAL A C 1
ATOM 796 O O . VAL A 1 97 ? -8.749 -8.356 16.271 1.00 68.31 97 VAL A O 1
ATOM 799 N N . LYS A 1 98 ? -8.126 -6.269 16.859 1.00 75.44 98 LYS A N 1
ATOM 800 C CA . LYS A 1 98 ? -6.903 -6.679 17.561 1.00 75.44 98 LYS A CA 1
ATOM 801 C C . LYS A 1 98 ? -7.205 -6.954 19.026 1.00 75.44 98 LYS A C 1
ATOM 803 O O . LYS A 1 98 ? -6.762 -7.961 19.559 1.00 75.44 98 LYS A O 1
ATOM 808 N N . ASP A 1 99 ? -7.948 -6.042 19.641 1.00 81.44 99 ASP A N 1
ATOM 809 C CA . ASP A 1 99 ? -8.389 -6.135 21.025 1.00 81.44 99 ASP A CA 1
ATOM 810 C C . ASP A 1 99 ? -9.745 -5.435 21.188 1.00 81.44 99 ASP A C 1
ATOM 812 O O . ASP A 1 99 ? -10.026 -4.445 20.497 1.00 81.44 99 ASP A O 1
ATOM 816 N N . MET A 1 100 ? -10.584 -5.983 22.065 1.00 85.31 100 MET A N 1
ATOM 817 C CA . MET A 1 100 ? -11.937 -5.510 22.331 1.00 85.31 100 MET A CA 1
ATOM 818 C C . MET A 1 100 ? -12.313 -5.762 23.783 1.00 85.31 100 MET A C 1
ATOM 820 O O . MET A 1 100 ? -12.329 -6.911 24.229 1.00 85.31 100 MET A O 1
ATOM 824 N N . ARG A 1 101 ? -12.686 -4.710 24.512 1.00 89.62 101 ARG A N 1
ATOM 825 C CA . ARG A 1 101 ? -13.072 -4.846 25.919 1.00 89.62 101 ARG A CA 1
ATOM 826 C C . ARG A 1 101 ? -14.224 -3.934 26.305 1.00 89.62 101 ARG A C 1
ATOM 828 O O . ARG A 1 101 ? -14.414 -2.861 25.738 1.00 89.62 101 ARG A O 1
ATOM 835 N N . TRP A 1 102 ? -14.972 -4.373 27.308 1.00 90.44 102 TRP A N 1
ATOM 836 C CA . TRP A 1 102 ? -15.976 -3.546 27.963 1.00 90.44 102 TRP A CA 1
ATOM 837 C C . TRP A 1 102 ? -15.287 -2.571 28.918 1.00 90.44 102 TRP A C 1
ATOM 839 O O . TRP A 1 102 ? -14.482 -2.988 29.747 1.00 90.44 102 TRP A O 1
ATOM 849 N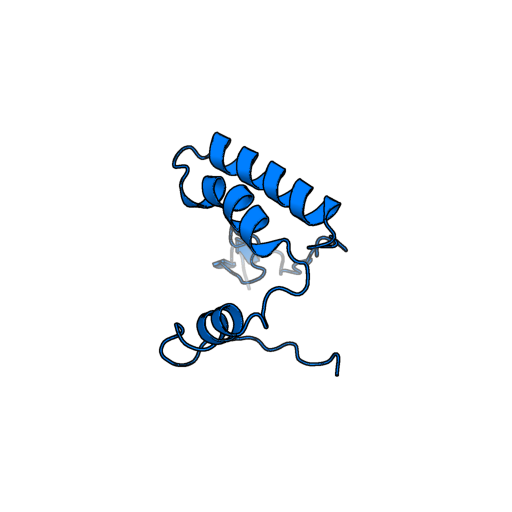 N . ILE A 1 103 ? -15.615 -1.288 28.801 1.00 90.94 103 ILE A N 1
ATOM 850 C CA . ILE A 1 103 ? -15.148 -0.215 29.698 1.00 90.94 103 ILE A CA 1
ATOM 851 C C . ILE A 1 103 ? -16.250 0.269 30.652 1.00 90.94 103 ILE A C 1
ATOM 853 O O . ILE A 1 103 ? -16.020 1.139 31.485 1.00 90.94 103 ILE A O 1
ATOM 857 N N . GLY A 1 104 ? -17.449 -0.302 30.542 1.00 83.31 104 GLY A N 1
ATOM 858 C CA . GLY A 1 104 ? -18.613 0.011 31.365 1.00 83.31 104 GLY A CA 1
ATOM 859 C C . GLY A 1 104 ? -19.588 -1.169 31.423 1.00 83.31 104 GLY A C 1
ATOM 860 O O . GLY A 1 104 ? -19.255 -2.255 30.939 1.00 83.31 104 GLY A O 1
ATOM 861 N N . PRO A 1 105 ? -20.786 -0.984 32.005 1.00 78.50 105 PRO A N 1
ATOM 862 C CA . PRO A 1 105 ? -21.791 -2.040 32.078 1.00 78.50 105 PRO A CA 1
ATOM 863 C C . PRO A 1 105 ? -22.195 -2.527 30.680 1.00 78.50 105 PRO A C 1
ATOM 865 O O . PRO A 1 105 ? -22.163 -1.760 29.709 1.00 78.50 105 PRO A O 1
ATOM 868 N N . LYS A 1 106 ? -22.529 -3.815 30.598 1.00 74.06 106 LYS A N 1
ATOM 869 C CA . LYS A 1 106 ? -22.997 -4.465 29.370 1.00 74.06 106 LYS A CA 1
ATOM 870 C C . LYS A 1 106 ? -24.415 -4.042 29.024 1.00 74.06 106 LYS A C 1
ATOM 872 O O . LYS A 1 106 ? -25.208 -3.871 29.975 1.00 74.06 106 LYS A O 1
#

Radius of gyration: 20.13 Å; chains: 1; bounding box: 40×34×53 Å

Secondary structure (DSSP, 8-state):
---------PPS--TTSHHHHHHTT-S-SSS-HHHHHHHHHHHHH---HHHHHHHHHHHHHHHHHTTS-----PPP------TTEEEEE-TT--SSEEEEEESS--